Protein AF-A0A7S2UU38-F1 (afdb_monomer_lite)

Radius of gyration: 18.72 Å; chains: 1; bounding box: 47×21×53 Å

Structure (mmCIF, N/CA/C/O backbone):
data_AF-A0A7S2UU38-F1
#
_entry.id   AF-A0A7S2UU38-F1
#
loop_
_atom_site.group_PDB
_atom_site.id
_atom_site.type_symbol
_atom_site.label_atom_id
_atom_site.label_alt_id
_atom_site.label_comp_id
_atom_site.label_asym_id
_atom_site.label_entity_id
_atom_site.label_seq_id
_atom_site.pdbx_PDB_ins_code
_atom_site.Cartn_x
_atom_site.Cartn_y
_atom_site.Cartn_z
_atom_site.occupancy
_atom_site.B_iso_or_equiv
_atom_site.auth_seq_id
_atom_site.auth_comp_id
_atom_site.auth_asym_id
_atom_site.auth_atom_id
_atom_site.pdbx_PDB_model_num
ATOM 1 N N . THR A 1 1 ? -9.300 13.665 8.979 1.00 49.00 1 THR A N 1
ATOM 2 C CA . THR A 1 1 ? -8.225 14.454 8.340 1.00 49.00 1 THR A CA 1
ATOM 3 C C . THR A 1 1 ? -6.884 13.740 8.387 1.00 49.00 1 THR A C 1
ATOM 5 O O . THR A 1 1 ? -6.322 13.530 7.327 1.00 49.00 1 THR A O 1
ATOM 8 N N . THR A 1 2 ? -6.407 13.253 9.544 1.00 64.94 2 THR A N 1
ATOM 9 C CA . THR A 1 2 ? -5.163 12.448 9.633 1.00 64.94 2 THR A CA 1
ATOM 10 C C . THR A 1 2 ? -5.177 11.208 8.733 1.00 64.94 2 THR A C 1
ATOM 12 O O . THR A 1 2 ? -4.255 11.013 7.956 1.00 64.94 2 THR A O 1
ATOM 15 N N . PHE A 1 3 ? -6.264 10.428 8.760 1.00 65.69 3 PHE A N 1
ATOM 16 C CA . PHE A 1 3 ? -6.430 9.252 7.894 1.00 65.69 3 PHE A CA 1
ATOM 17 C C . PHE A 1 3 ? -6.389 9.583 6.399 1.00 65.69 3 PHE A C 1
ATOM 19 O O . PHE A 1 3 ? -5.769 8.863 5.629 1.00 65.69 3 PHE A O 1
ATOM 26 N N . THR A 1 4 ? -7.017 10.685 5.986 1.00 70.06 4 THR A N 1
ATOM 27 C CA . THR A 1 4 ? -7.026 11.123 4.583 1.00 70.06 4 THR A CA 1
ATOM 28 C C . THR A 1 4 ? -5.627 11.525 4.121 1.00 70.06 4 THR A C 1
ATOM 30 O O . THR A 1 4 ? -5.222 11.158 3.025 1.00 70.06 4 THR A O 1
ATOM 33 N N . ASN A 1 5 ? -4.865 12.211 4.977 1.00 71.88 5 ASN A N 1
ATOM 34 C CA . ASN A 1 5 ? -3.486 12.592 4.672 1.00 71.88 5 ASN A CA 1
ATOM 35 C C . ASN A 1 5 ? -2.570 11.366 4.588 1.00 71.88 5 ASN A C 1
ATOM 37 O O . ASN A 1 5 ? -1.746 11.273 3.687 1.00 71.88 5 ASN A O 1
ATOM 41 N N . MET A 1 6 ? -2.751 10.398 5.487 1.00 69.75 6 MET A N 1
ATOM 42 C CA . MET A 1 6 ? -1.999 9.145 5.460 1.00 69.75 6 MET A CA 1
ATOM 43 C C . MET A 1 6 ? -2.317 8.282 4.239 1.00 69.75 6 MET A C 1
ATOM 45 O O . MET A 1 6 ? -1.409 7.690 3.673 1.00 69.75 6 MET A O 1
ATOM 49 N N . ALA A 1 7 ? -3.581 8.220 3.813 1.00 71.44 7 ALA A N 1
ATOM 50 C CA . ALA A 1 7 ? -3.969 7.458 2.629 1.00 71.44 7 ALA A CA 1
ATOM 51 C C . ALA A 1 7 ? -3.270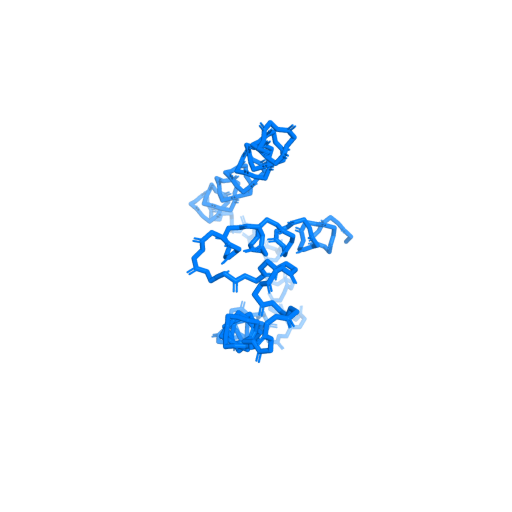 7.972 1.360 1.00 71.44 7 ALA A C 1
ATOM 53 O O . ALA A 1 7 ? -2.889 7.173 0.512 1.00 71.44 7 ALA A O 1
ATOM 54 N N . GLY A 1 8 ? -3.065 9.291 1.253 1.00 74.25 8 GLY A N 1
ATOM 55 C CA . GLY A 1 8 ? -2.299 9.887 0.158 1.00 74.25 8 GLY A CA 1
ATOM 56 C C . GLY A 1 8 ? -0.827 9.468 0.165 1.00 74.25 8 GLY A C 1
ATOM 57 O O . GLY A 1 8 ? -0.311 9.077 -0.875 1.00 74.25 8 GLY A O 1
ATOM 58 N N . VAL A 1 9 ? -0.180 9.492 1.335 1.00 75.50 9 VAL A N 1
ATOM 59 C CA . VAL A 1 9 ? 1.227 9.076 1.494 1.00 75.50 9 VAL A CA 1
ATOM 60 C C . VAL A 1 9 ? 1.401 7.590 1.180 1.00 75.50 9 VAL A C 1
ATOM 62 O O . VAL A 1 9 ? 2.209 7.237 0.336 1.00 75.50 9 VAL A O 1
ATOM 65 N N . VAL A 1 10 ? 0.560 6.728 1.756 1.00 74.62 10 VAL A N 1
ATOM 66 C CA . VAL A 1 10 ? 0.598 5.281 1.487 1.00 74.62 10 VAL A CA 1
ATOM 67 C C . VAL A 1 10 ? 0.320 4.978 0.013 1.00 74.62 10 VAL A C 1
ATOM 69 O O . VAL A 1 10 ? 0.906 4.059 -0.546 1.00 74.62 10 VAL A O 1
ATOM 72 N N . GLY A 1 11 ? -0.566 5.738 -0.636 1.00 76.00 11 GLY A N 1
ATOM 73 C CA . GLY A 1 11 ? -0.811 5.601 -2.072 1.00 76.00 11 GLY A CA 1
ATOM 74 C C . GLY A 1 11 ? 0.418 5.939 -2.919 1.00 76.00 11 GLY A C 1
ATOM 75 O O . GLY A 1 11 ? 0.656 5.271 -3.922 1.00 76.00 11 GLY A O 1
ATOM 76 N N . TYR A 1 12 ? 1.199 6.936 -2.498 1.00 76.75 12 TYR A N 1
ATOM 77 C CA . TYR A 1 12 ? 2.459 7.297 -3.142 1.00 76.75 12 TYR A CA 1
ATOM 78 C C . TYR A 1 12 ? 3.517 6.203 -2.951 1.00 76.75 12 TYR A C 1
ATOM 80 O O . TYR A 1 12 ? 4.055 5.724 -3.944 1.00 76.75 12 TYR A O 1
ATOM 88 N N . ASP A 1 13 ? 3.722 5.734 -1.716 1.00 76.88 13 ASP A N 1
ATOM 89 C CA . ASP A 1 13 ? 4.678 4.658 -1.410 1.00 76.88 13 ASP A CA 1
ATOM 90 C C . ASP A 1 13 ? 4.335 3.364 -2.159 1.00 76.88 13 ASP A C 1
ATOM 92 O O . ASP A 1 13 ? 5.180 2.728 -2.775 1.00 76.88 13 ASP A O 1
ATOM 96 N N . LEU A 1 14 ? 3.053 2.978 -2.189 1.00 76.50 14 LEU A N 1
ATOM 97 C CA . LEU A 1 14 ? 2.629 1.819 -2.976 1.00 76.50 14 LEU A CA 1
ATOM 98 C C . LEU A 1 14 ? 2.962 2.015 -4.461 1.00 76.50 14 LEU A C 1
ATOM 100 O O . LEU A 1 14 ? 3.438 1.081 -5.099 1.00 76.50 14 LEU A O 1
ATOM 104 N N . GLY A 1 15 ? 2.753 3.215 -5.008 1.00 76.12 15 GLY A N 1
ATOM 105 C CA . GLY A 1 15 ? 3.155 3.546 -6.376 1.00 76.12 15 GLY A CA 1
ATOM 106 C C . GLY A 1 15 ? 4.651 3.324 -6.622 1.00 76.12 15 GLY A C 1
ATOM 107 O O . GLY A 1 15 ? 5.007 2.660 -7.596 1.00 76.12 15 GLY A O 1
ATOM 108 N N . SER A 1 16 ? 5.502 3.806 -5.715 1.00 76.38 16 SER A N 1
ATOM 109 C CA . SER A 1 16 ? 6.961 3.644 -5.770 1.00 76.38 16 SER A CA 1
ATOM 110 C C . SER A 1 16 ? 7.403 2.185 -5.613 1.00 76.38 16 SER A C 1
ATOM 112 O O . SER A 1 16 ? 8.224 1.693 -6.386 1.00 76.38 16 SER A O 1
ATOM 114 N N . LEU A 1 17 ? 6.801 1.439 -4.686 1.00 76.81 17 LEU A N 1
ATOM 115 C CA . LEU A 1 17 ? 7.055 0.008 -4.512 1.00 76.81 17 LEU A CA 1
ATOM 116 C C . LEU A 1 17 ? 6.730 -0.782 -5.790 1.00 76.81 17 LEU A C 1
ATOM 118 O O . LEU A 1 17 ? 7.489 -1.659 -6.211 1.00 76.81 17 LEU A O 1
ATOM 122 N N . PHE A 1 18 ? 5.594 -0.474 -6.424 1.00 75.44 18 PHE A N 1
ATOM 123 C CA . PHE A 1 18 ? 5.155 -1.168 -7.634 1.00 75.44 18 PHE A CA 1
ATOM 124 C C . PHE A 1 18 ? 5.894 -0.726 -8.896 1.00 75.44 18 PHE A C 1
ATOM 126 O O . PHE A 1 18 ? 5.947 -1.518 -9.836 1.00 75.44 18 PHE A O 1
ATOM 133 N N . TYR A 1 19 ? 6.524 0.452 -8.908 1.00 74.19 19 TYR A N 1
ATOM 134 C CA . TYR A 1 19 ? 7.446 0.860 -9.973 1.00 74.19 19 TYR A CA 1
ATOM 135 C C . TYR A 1 19 ? 8.636 -0.106 -10.112 1.00 74.19 19 TYR A C 1
ATOM 137 O O . TYR A 1 19 ? 9.100 -0.369 -11.217 1.00 74.19 19 TYR A O 1
ATOM 145 N N . TYR A 1 20 ? 9.096 -0.710 -9.011 1.00 68.50 20 TYR A N 1
ATOM 146 C CA . TYR A 1 20 ? 10.171 -1.708 -9.065 1.00 68.50 20 TYR A CA 1
ATOM 147 C C . TYR A 1 20 ? 9.701 -3.078 -9.591 1.00 68.50 20 TYR A C 1
ATOM 149 O O . TYR A 1 20 ? 10.504 -3.895 -10.040 1.00 68.50 20 TYR A O 1
ATOM 157 N N . ILE A 1 21 ? 8.395 -3.354 -9.514 1.00 77.56 21 ILE A N 1
ATOM 158 C CA . ILE A 1 21 ? 7.788 -4.633 -9.915 1.00 77.56 21 ILE A CA 1
ATOM 159 C C . ILE A 1 21 ? 7.308 -4.581 -11.371 1.00 77.56 21 ILE A C 1
ATOM 161 O O . ILE A 1 21 ? 7.452 -5.559 -12.108 1.00 77.56 21 ILE A O 1
ATOM 165 N N . TRP A 1 22 ? 6.741 -3.450 -11.788 1.00 79.44 22 TRP A N 1
ATOM 166 C CA . TRP A 1 22 ? 6.304 -3.188 -13.152 1.00 79.44 22 TRP A CA 1
ATOM 167 C C . TRP A 1 22 ? 7.072 -2.001 -13.708 1.00 79.44 22 TRP A C 1
ATOM 169 O O . TRP A 1 22 ? 6.968 -0.903 -13.179 1.00 79.44 22 TRP A O 1
ATOM 179 N N . ASP A 1 23 ? 7.792 -2.212 -14.808 1.00 77.19 23 ASP A N 1
ATOM 180 C CA . ASP A 1 23 ? 8.495 -1.134 -15.493 1.00 77.19 23 ASP A CA 1
ATOM 181 C C . ASP A 1 23 ? 7.484 -0.147 -16.096 1.00 77.19 23 ASP A C 1
ATOM 183 O O . ASP A 1 23 ? 6.737 -0.462 -17.026 1.00 77.19 23 ASP A O 1
ATOM 187 N N . VAL A 1 24 ? 7.436 1.043 -15.502 1.00 80.62 24 VAL A N 1
ATOM 188 C CA . VAL A 1 24 ? 6.610 2.176 -15.941 1.00 80.62 24 VAL A CA 1
ATOM 189 C C . VAL A 1 24 ? 7.484 3.368 -16.332 1.00 80.62 24 VAL A C 1
ATOM 191 O O . VAL A 1 24 ? 7.030 4.513 -16.316 1.00 80.62 24 VAL A O 1
ATOM 194 N N . SER A 1 25 ? 8.754 3.114 -16.657 1.00 79.81 25 SER A N 1
ATOM 195 C CA . SER A 1 25 ? 9.706 4.159 -17.013 1.00 79.81 25 SER A CA 1
ATOM 196 C C . SER A 1 25 ? 9.273 4.932 -18.264 1.00 79.81 25 SER A C 1
ATOM 198 O O . SER A 1 25 ? 8.592 4.424 -19.161 1.00 79.81 25 SER A O 1
ATOM 200 N N . ASN A 1 26 ? 9.706 6.192 -18.350 1.00 80.06 26 ASN A N 1
ATOM 201 C CA . ASN A 1 26 ? 9.419 7.043 -19.507 1.00 80.06 26 ASN A CA 1
ATOM 202 C C . ASN A 1 26 ? 9.979 6.462 -20.816 1.00 80.06 26 ASN A C 1
ATOM 204 O O . ASN A 1 26 ? 9.418 6.720 -21.881 1.00 80.06 26 ASN A O 1
ATOM 208 N N . GLU A 1 27 ? 11.057 5.676 -20.748 1.00 81.25 27 GLU A N 1
ATOM 209 C CA . GLU A 1 27 ? 11.649 4.988 -21.900 1.00 81.25 27 GLU A CA 1
ATOM 210 C C . GLU A 1 27 ? 10.712 3.894 -22.427 1.00 81.25 27 GLU A C 1
ATOM 212 O O . GLU A 1 27 ? 10.386 3.887 -23.615 1.00 81.25 27 GLU A O 1
ATOM 217 N N . THR A 1 28 ? 10.193 3.048 -21.535 1.00 81.12 28 THR A N 1
ATOM 218 C CA . THR A 1 28 ? 9.243 1.967 -21.848 1.00 81.12 28 THR A CA 1
ATOM 219 C C . THR A 1 28 ? 7.911 2.510 -22.370 1.00 81.12 28 THR A C 1
ATOM 221 O O . THR A 1 28 ? 7.388 2.034 -23.382 1.00 81.12 28 THR A O 1
ATOM 224 N N . LEU A 1 29 ? 7.418 3.602 -21.779 1.00 83.94 29 LEU A N 1
ATOM 225 C CA . LEU A 1 29 ? 6.223 4.298 -22.264 1.00 83.94 29 LEU A CA 1
ATOM 226 C C . LEU A 1 29 ? 6.432 4.948 -23.637 1.00 83.94 29 LEU A C 1
ATOM 228 O O . LEU A 1 29 ? 5.547 4.891 -24.491 1.00 83.94 29 LEU A O 1
ATOM 232 N N . SER A 1 30 ? 7.607 5.536 -23.877 1.00 84.12 30 SER A N 1
ATOM 233 C CA . SER A 1 30 ? 7.953 6.124 -25.179 1.00 84.12 30 SER A CA 1
ATOM 234 C C . SER A 1 30 ? 8.163 5.058 -26.257 1.00 84.12 30 SER A C 1
ATOM 236 O O . SER A 1 30 ? 7.914 5.319 -27.434 1.00 84.12 30 SER A O 1
ATOM 238 N N . ALA A 1 31 ? 8.565 3.845 -25.864 1.00 87.62 31 ALA A N 1
ATOM 239 C CA . ALA A 1 31 ? 8.626 2.673 -26.733 1.00 87.62 31 ALA A CA 1
ATOM 240 C C . ALA A 1 31 ? 7.236 2.083 -27.060 1.00 87.62 31 ALA A C 1
ATOM 242 O O . ALA A 1 31 ? 7.134 1.185 -27.896 1.00 87.62 31 ALA A O 1
ATOM 243 N N . GLY A 1 32 ? 6.163 2.606 -26.450 1.00 84.44 32 GLY A N 1
ATOM 244 C CA . GLY A 1 32 ? 4.783 2.180 -26.682 1.00 84.44 32 GLY A CA 1
ATOM 245 C C . GLY A 1 32 ? 4.362 0.943 -25.887 1.00 84.44 32 GLY A C 1
ATOM 246 O O . GLY A 1 32 ? 3.296 0.387 -26.164 1.00 84.44 32 GLY A O 1
ATOM 247 N N . ASP A 1 33 ? 5.165 0.507 -24.913 1.00 84.56 33 ASP A N 1
ATOM 248 C CA . ASP A 1 33 ? 4.782 -0.566 -24.003 1.00 84.56 33 ASP A CA 1
ATOM 249 C C . ASP A 1 33 ? 4.054 0.012 -22.783 1.00 84.56 33 ASP A C 1
ATOM 251 O O . ASP A 1 33 ? 4.633 0.607 -21.877 1.00 84.56 33 ASP A O 1
ATOM 255 N N . PHE A 1 34 ? 2.735 -0.166 -22.777 1.00 86.31 34 PHE A N 1
ATOM 256 C CA . PHE A 1 34 ? 1.848 0.286 -21.706 1.00 86.31 34 PHE A CA 1
ATOM 257 C C . PHE A 1 34 ? 1.452 -0.846 -20.746 1.00 86.31 34 PHE A C 1
ATOM 259 O O . PHE A 1 34 ? 0.607 -0.645 -19.870 1.00 86.31 34 PHE A O 1
ATOM 266 N N . SER A 1 35 ? 2.033 -2.042 -20.897 1.00 84.44 35 SER A N 1
ATOM 267 C CA . SER A 1 35 ? 1.657 -3.234 -20.130 1.00 84.44 35 SER A CA 1
ATOM 268 C C . SER A 1 35 ? 1.878 -3.043 -18.625 1.00 84.44 35 SER A C 1
ATOM 270 O O . SER A 1 35 ? 0.980 -3.319 -17.825 1.00 84.44 35 SER A O 1
ATOM 272 N N . GLY A 1 36 ? 3.029 -2.483 -18.228 1.00 81.94 36 GLY A N 1
ATOM 273 C CA . GLY A 1 36 ? 3.348 -2.193 -16.825 1.00 81.94 36 GLY A CA 1
ATOM 274 C C . GLY A 1 36 ? 2.359 -1.221 -16.178 1.00 81.94 36 GLY A C 1
ATOM 275 O O . GLY A 1 36 ? 1.817 -1.496 -15.107 1.00 81.94 36 GLY A O 1
ATOM 276 N N . MET A 1 37 ? 2.032 -0.132 -16.880 1.00 84.06 37 MET A N 1
ATOM 277 C CA . MET A 1 37 ? 1.072 0.872 -16.409 1.00 84.06 37 MET A CA 1
ATOM 278 C C . MET A 1 37 ? -0.330 0.284 -16.221 1.00 84.06 37 MET A C 1
ATOM 280 O O . MET A 1 37 ? -1.004 0.580 -15.231 1.00 84.06 37 MET A O 1
ATOM 284 N N . LEU A 1 38 ? -0.778 -0.562 -17.155 1.00 85.12 38 LEU A N 1
ATOM 285 C CA . LEU A 1 38 ? -2.092 -1.199 -17.081 1.00 85.12 38 LEU A CA 1
ATOM 286 C C . LEU A 1 38 ? -2.169 -2.195 -15.924 1.00 85.12 38 LEU A C 1
ATOM 288 O O . LEU A 1 38 ? -3.143 -2.167 -15.171 1.00 85.12 38 LEU A O 1
ATOM 292 N N . ASN A 1 39 ? -1.139 -3.021 -15.734 1.00 85.31 39 ASN A N 1
ATOM 293 C CA . ASN A 1 39 ? -1.086 -3.971 -14.623 1.00 85.31 39 ASN A CA 1
ATOM 294 C C . ASN A 1 39 ? -1.132 -3.253 -13.269 1.00 85.31 39 ASN A C 1
ATOM 296 O O . ASN A 1 39 ? -1.931 -3.621 -12.406 1.00 85.31 39 ASN A O 1
ATOM 300 N N . LEU A 1 40 ? -0.351 -2.179 -13.120 1.00 84.75 40 LEU A N 1
ATOM 301 C CA . LEU A 1 40 ? -0.324 -1.359 -11.911 1.00 84.75 40 LEU A CA 1
ATOM 302 C C . LEU A 1 40 ? -1.682 -0.681 -11.659 1.00 84.75 40 LEU A C 1
ATOM 304 O O . LEU A 1 40 ? -2.213 -0.729 -10.548 1.00 84.75 40 LEU A O 1
ATOM 308 N N . THR A 1 41 ? -2.299 -0.125 -12.704 1.00 84.69 41 THR A N 1
ATOM 309 C CA . THR A 1 41 ? -3.620 0.521 -12.619 1.00 84.69 41 THR A CA 1
ATOM 310 C C . THR A 1 41 ? -4.714 -0.462 -12.203 1.00 84.69 41 THR A C 1
ATOM 312 O O . THR A 1 41 ? -5.523 -0.160 -11.318 1.00 84.69 41 THR A 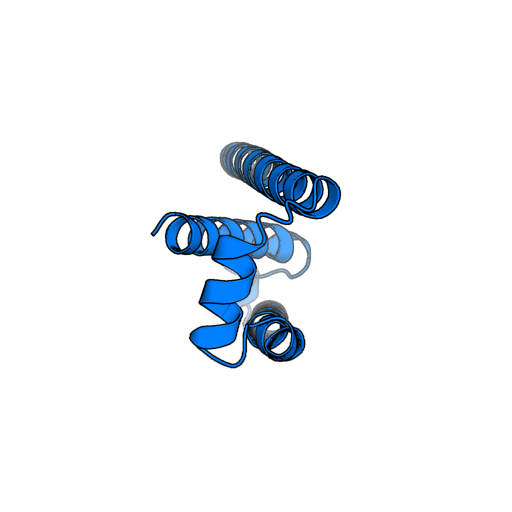O 1
ATOM 315 N N . VAL A 1 42 ? -4.745 -1.652 -12.810 1.00 86.00 42 VAL A N 1
ATOM 316 C CA . VAL A 1 42 ? -5.712 -2.707 -12.471 1.00 86.00 42 VAL A CA 1
ATOM 317 C C . VAL A 1 42 ? -5.504 -3.170 -11.033 1.00 86.00 42 VAL A C 1
ATOM 319 O O . VAL A 1 42 ? -6.468 -3.277 -10.276 1.00 86.00 42 VAL A O 1
ATOM 322 N N . PHE A 1 43 ? -4.254 -3.386 -10.629 1.00 85.31 43 PHE A N 1
ATOM 323 C CA . PHE A 1 43 ? -3.925 -3.836 -9.284 1.00 85.31 43 PHE A CA 1
ATOM 324 C C . PHE A 1 43 ? -4.364 -2.832 -8.207 1.00 85.31 43 PHE A C 1
ATOM 326 O O . PHE A 1 43 ? -5.074 -3.203 -7.268 1.00 85.31 43 PHE A O 1
ATOM 333 N N . ILE A 1 44 ? -4.035 -1.546 -8.371 1.00 82.56 44 ILE A N 1
ATOM 334 C CA . ILE A 1 44 ? -4.456 -0.495 -7.433 1.00 82.56 44 ILE A CA 1
ATOM 335 C C . ILE A 1 44 ? -5.984 -0.367 -7.405 1.00 82.56 44 ILE A C 1
ATOM 337 O O . ILE A 1 44 ? -6.568 -0.223 -6.329 1.00 82.56 44 ILE A O 1
ATOM 341 N N . SER A 1 45 ? -6.651 -0.478 -8.556 1.00 83.81 45 SER A N 1
ATOM 342 C CA . SER A 1 45 ? -8.118 -0.434 -8.626 1.00 83.81 45 SER A CA 1
ATOM 343 C C . SER A 1 45 ? -8.764 -1.572 -7.831 1.00 83.81 45 SER A C 1
ATOM 345 O O . SER A 1 45 ? -9.762 -1.360 -7.146 1.00 83.81 45 SER A O 1
ATOM 347 N N . LEU A 1 46 ? -8.175 -2.771 -7.856 1.00 84.06 46 LEU A N 1
ATOM 348 C CA . LEU A 1 46 ? -8.638 -3.900 -7.044 1.00 84.06 46 LEU A CA 1
ATOM 349 C C . LEU A 1 46 ? -8.392 -3.674 -5.547 1.00 84.06 46 LEU A C 1
ATOM 351 O O . LEU A 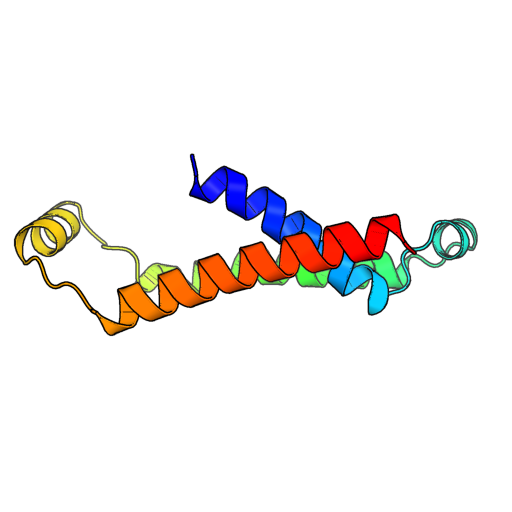1 46 ? -9.263 -3.986 -4.733 1.00 84.06 46 LEU A O 1
ATOM 355 N N . ILE A 1 47 ? -7.258 -3.077 -5.168 1.00 82.88 47 ILE A N 1
ATOM 356 C CA . ILE A 1 47 ? -6.991 -2.707 -3.769 1.00 82.88 47 ILE A CA 1
ATOM 357 C C . ILE A 1 47 ? -8.003 -1.676 -3.270 1.00 82.88 47 ILE A C 1
ATOM 359 O O . ILE A 1 47 ? -8.481 -1.802 -2.143 1.00 82.88 47 ILE A O 1
ATOM 363 N N . GLN A 1 48 ? -8.384 -0.693 -4.088 1.00 78.81 48 GLN A N 1
ATOM 364 C CA . GLN A 1 48 ? -9.386 0.309 -3.704 1.00 78.81 48 GLN A CA 1
ATOM 365 C C . GLN A 1 48 ? -10.763 -0.302 -3.406 1.00 78.81 48 GLN A C 1
ATOM 367 O O . GLN A 1 48 ? -11.536 0.288 -2.654 1.00 78.81 48 GLN A O 1
ATOM 372 N N . LEU A 1 49 ? -11.062 -1.491 -3.939 1.00 80.06 49 LEU A N 1
ATOM 373 C CA . LEU A 1 49 ? -12.284 -2.239 -3.630 1.00 80.06 49 LEU A CA 1
ATOM 374 C C . LEU A 1 49 ? -12.162 -3.082 -2.352 1.00 80.06 49 LEU A C 1
ATOM 376 O O . LEU A 1 49 ? -13.184 -3.470 -1.787 1.00 80.06 49 LEU A O 1
ATOM 380 N N . SER A 1 50 ? -10.950 -3.337 -1.847 1.00 80.56 50 SER A N 1
ATOM 381 C CA . SER A 1 50 ? -10.736 -4.126 -0.623 1.00 80.56 50 SER A CA 1
ATOM 382 C C . SER A 1 50 ? -11.479 -3.609 0.623 1.00 80.56 50 SER A C 1
ATOM 384 O O . SER A 1 50 ? -11.972 -4.449 1.381 1.00 80.56 50 SER A O 1
ATOM 386 N N . PRO A 1 51 ? -11.693 -2.291 0.840 1.00 75.44 51 PRO A N 1
ATOM 387 C CA . PRO A 1 51 ? -12.485 -1.811 1.970 1.00 75.44 51 PRO A CA 1
ATOM 388 C C . PRO A 1 51 ? -13.952 -2.255 1.906 1.00 75.44 51 PRO A C 1
ATOM 390 O O . PRO A 1 51 ? -14.591 -2.375 2.950 1.00 75.44 51 PRO A O 1
ATOM 393 N N . LEU A 1 52 ? -14.491 -2.554 0.715 1.00 79.31 52 LEU A N 1
ATOM 394 C CA . LEU A 1 52 ? -15.859 -3.065 0.569 1.00 79.31 52 LEU A CA 1
ATOM 395 C C . LEU A 1 52 ? -16.023 -4.442 1.230 1.00 79.31 52 LEU A C 1
ATOM 397 O O . LEU A 1 52 ? -17.078 -4.734 1.790 1.00 79.31 52 LEU A O 1
ATOM 401 N N . LEU A 1 53 ? -14.969 -5.265 1.242 1.00 77.50 53 LEU A N 1
ATOM 402 C CA . LEU A 1 53 ? -14.968 -6.556 1.944 1.00 77.50 53 LEU A CA 1
ATOM 403 C C . LEU A 1 53 ? -15.040 -6.385 3.470 1.00 77.50 53 LEU A C 1
ATOM 405 O O . LEU A 1 53 ? -15.482 -7.288 4.177 1.00 77.50 53 LEU A O 1
ATOM 409 N N . LEU A 1 54 ? -14.649 -5.214 3.977 1.00 75.62 54 LEU A N 1
ATOM 410 C CA . LEU A 1 54 ? -14.629 -4.874 5.399 1.00 75.62 54 LEU A CA 1
ATOM 411 C C . LEU A 1 54 ? -15.876 -4.099 5.850 1.00 75.62 54 LEU A C 1
ATOM 413 O O . LEU A 1 54 ? -15.958 -3.718 7.016 1.00 75.62 54 LEU A O 1
ATOM 417 N N . ILE A 1 55 ? -16.878 -3.903 4.982 1.00 73.62 55 ILE A N 1
ATOM 418 C CA . ILE A 1 55 ? -18.130 -3.207 5.338 1.00 73.62 55 ILE A CA 1
ATOM 419 C C . ILE A 1 55 ? -18.821 -3.859 6.541 1.00 73.62 55 ILE A C 1
ATOM 421 O O . ILE A 1 55 ? -19.422 -3.161 7.353 1.00 73.62 55 ILE A O 1
ATOM 425 N N . TRP A 1 56 ? -18.713 -5.181 6.701 1.00 70.31 56 TRP A N 1
ATOM 426 C CA . TRP A 1 56 ? -19.312 -5.890 7.837 1.00 70.31 56 TRP A CA 1
ATOM 427 C C . TRP A 1 56 ? -18.717 -5.486 9.199 1.00 70.31 56 TRP A C 1
ATOM 429 O O . TRP A 1 56 ? -19.359 -5.692 10.225 1.00 70.31 56 TRP A O 1
ATOM 439 N N . LEU A 1 57 ? -17.521 -4.888 9.212 1.00 70.62 57 LEU A N 1
ATOM 440 C CA . LEU A 1 57 ? -16.865 -4.386 10.419 1.00 70.62 57 LEU A CA 1
ATOM 441 C C . LEU A 1 57 ? -17.369 -2.990 10.831 1.00 70.62 57 LEU A C 1
ATOM 443 O O . LEU A 1 57 ? -17.109 -2.554 11.952 1.00 70.62 57 LEU A O 1
ATOM 447 N N . LEU A 1 58 ? -18.076 -2.274 9.947 1.00 67.38 58 LEU A N 1
ATOM 448 C CA . LEU A 1 58 ? -18.654 -0.977 10.291 1.00 67.38 58 LEU A CA 1
ATOM 449 C C . LEU A 1 58 ? -19.909 -1.165 11.168 1.00 67.38 58 LEU A C 1
ATOM 451 O O . LEU A 1 58 ? -20.754 -2.005 10.844 1.00 67.38 58 LEU A O 1
ATOM 455 N N . PRO A 1 59 ? -20.081 -0.365 12.239 1.00 65.81 59 PRO A N 1
ATOM 456 C CA . PRO A 1 59 ? -21.295 -0.397 13.049 1.00 65.81 59 PRO A CA 1
ATOM 457 C C . PRO A 1 59 ? -22.501 -0.036 12.180 1.00 65.81 59 PRO A C 1
ATOM 459 O O . PRO A 1 59 ? -22.492 0.981 11.479 1.00 65.81 59 PRO A O 1
ATOM 462 N N . LYS A 1 60 ? -23.538 -0.875 12.224 1.00 70.19 60 LYS A N 1
ATOM 463 C CA . LYS A 1 60 ? -24.702 -0.769 11.330 1.00 70.19 60 LYS A CA 1
ATOM 464 C C . LYS A 1 60 ? -25.628 0.378 11.723 1.00 70.19 60 LYS A C 1
ATOM 466 O O . LYS A 1 60 ? -26.327 0.915 10.871 1.00 70.19 60 LYS A O 1
ATOM 471 N N . ASP A 1 61 ? -25.587 0.778 12.996 1.00 74.00 61 ASP A N 1
ATOM 472 C CA . ASP A 1 61 ? -26.477 1.783 13.569 1.00 74.00 61 ASP A CA 1
ATOM 473 C C . ASP A 1 61 ? -25.774 2.741 14.539 1.00 74.00 61 ASP A C 1
ATOM 475 O O . ASP A 1 61 ? -24.853 2.380 15.278 1.00 74.00 61 ASP A O 1
ATOM 479 N N . GLN A 1 62 ? -26.295 3.971 14.643 1.00 68.31 62 GLN A N 1
ATOM 480 C CA . GLN A 1 62 ? -25.814 4.956 15.625 1.00 68.31 62 GLN A CA 1
ATOM 481 C C . GLN A 1 62 ? -25.966 4.483 17.081 1.00 68.31 62 GLN A C 1
ATOM 483 O O . GLN A 1 62 ? -25.215 4.912 17.960 1.00 68.31 62 GLN A O 1
ATOM 488 N N . ALA A 1 63 ? -26.926 3.596 17.352 1.00 67.69 63 ALA A N 1
ATOM 489 C CA . ALA A 1 63 ? -27.104 2.982 18.666 1.00 67.69 63 ALA A CA 1
ATOM 490 C C . ALA A 1 63 ? -25.970 1.996 19.004 1.00 67.69 63 ALA A C 1
ATOM 492 O O . ALA A 1 63 ? -25.543 1.923 20.158 1.00 67.69 63 ALA A O 1
ATOM 493 N N . GLU A 1 64 ? -25.454 1.282 18.002 1.00 67.12 64 GLU A N 1
ATOM 494 C CA . GLU A 1 64 ? -24.333 0.347 18.123 1.00 67.12 64 GLU A CA 1
ATOM 495 C C . GLU A 1 64 ? -23.009 1.103 18.286 1.00 67.12 64 GLU A C 1
ATOM 497 O O . GLU A 1 64 ? -22.238 0.809 19.199 1.00 67.12 64 GLU A O 1
ATOM 502 N N . ALA A 1 65 ? -22.823 2.186 17.522 1.00 63.56 65 ALA A N 1
ATOM 503 C CA . ALA A 1 65 ? -21.693 3.099 17.691 1.00 63.56 65 ALA A CA 1
ATOM 504 C C . ALA A 1 65 ? -21.643 3.702 19.110 1.00 63.56 65 ALA A C 1
ATOM 506 O O . ALA A 1 65 ? -20.587 3.731 19.740 1.00 63.56 65 ALA A O 1
ATOM 507 N N . ARG A 1 66 ? -22.793 4.119 19.664 1.00 67.06 66 ARG A N 1
ATOM 508 C CA . ARG A 1 66 ? -22.884 4.618 21.051 1.00 67.06 66 ARG A CA 1
ATOM 509 C C . ARG A 1 66 ? -22.675 3.522 22.098 1.00 67.06 66 ARG A C 1
ATOM 511 O O . ARG A 1 66 ? -22.170 3.827 23.177 1.00 67.06 66 ARG A O 1
ATOM 518 N N . LYS A 1 67 ? -23.052 2.270 21.810 1.00 67.62 67 LYS A N 1
ATOM 519 C CA . LYS A 1 67 ? -22.766 1.118 22.680 1.00 67.62 67 LYS A CA 1
ATOM 520 C C . LYS A 1 67 ? -21.274 0.798 22.713 1.00 67.62 67 LYS A C 1
ATOM 522 O O . LYS A 1 67 ? -20.757 0.675 23.813 1.00 67.62 67 LYS A O 1
ATOM 527 N N . MET A 1 68 ? -20.585 0.771 21.569 1.00 64.69 68 MET A N 1
ATOM 528 C CA . MET A 1 68 ? -19.118 0.633 21.514 1.00 64.69 68 MET A CA 1
ATOM 529 C C . MET A 1 68 ? -18.403 1.776 22.246 1.00 64.69 68 MET A C 1
ATOM 531 O O . MET A 1 68 ? -17.440 1.547 22.970 1.00 64.69 68 MET A O 1
ATOM 535 N N . GLN A 1 69 ? -18.897 3.012 22.114 1.00 66.69 69 GLN A N 1
ATOM 536 C CA . GLN A 1 69 ? -18.322 4.161 22.823 1.00 66.69 69 GLN A CA 1
ATOM 537 C C . GLN A 1 69 ? -18.512 4.077 24.347 1.00 66.69 69 GLN A C 1
ATOM 539 O O . GLN A 1 69 ? -17.667 4.556 25.098 1.00 66.69 69 GLN A O 1
ATOM 544 N N . LYS A 1 70 ? -19.625 3.486 24.806 1.00 65.81 70 LYS A N 1
ATOM 545 C CA . LYS A 1 70 ? -19.947 3.317 26.231 1.00 65.81 70 LYS A CA 1
ATOM 546 C C . LYS A 1 70 ? -19.361 2.053 26.854 1.00 65.81 70 LYS A C 1
ATOM 548 O O . LYS A 1 70 ? -19.111 2.071 28.054 1.00 65.81 70 LYS A O 1
ATOM 553 N N . SER A 1 71 ? -19.187 0.971 26.090 1.00 63.38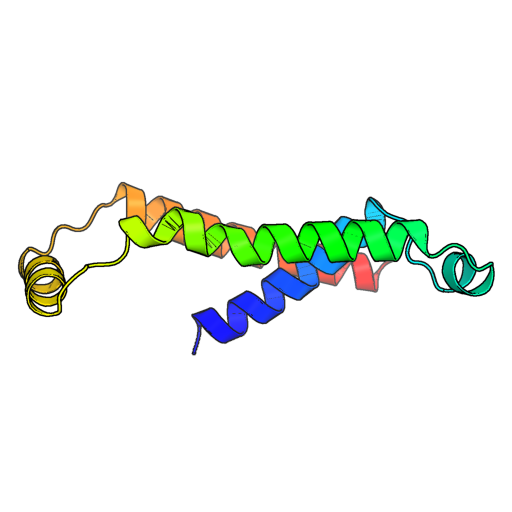 71 SER A N 1
ATOM 554 C CA . SER A 1 71 ? -18.645 -0.288 26.613 1.00 63.38 71 SER A CA 1
ATOM 555 C C . SER A 1 71 ? -17.163 -0.169 26.950 1.00 63.38 71 SER A C 1
ATOM 557 O O . SER A 1 71 ? -16.683 -0.924 27.786 1.00 63.38 71 SER A O 1
ATOM 559 N N . GLY A 1 72 ? -16.451 0.802 26.361 1.00 56.97 72 GLY A N 1
ATOM 560 C CA . GLY A 1 72 ? -15.050 1.064 26.687 1.00 56.97 72 GLY A CA 1
ATOM 561 C C . GLY A 1 72 ? -14.151 -0.153 26.461 1.00 56.97 72 GLY A C 1
ATOM 562 O O . GLY A 1 72 ? -13.071 -0.220 27.042 1.00 56.97 72 GLY A O 1
ATOM 563 N N . GLU A 1 73 ? -14.595 -1.120 25.650 1.00 60.56 73 GLU A N 1
ATOM 564 C CA . GLU A 1 73 ? -13.835 -2.322 25.331 1.00 60.56 73 GLU A CA 1
ATOM 565 C C . GLU A 1 73 ? -12.660 -1.930 24.438 1.00 60.56 73 GLU A C 1
ATOM 567 O O . GLU A 1 73 ? -12.744 -1.876 23.210 1.00 60.56 73 GLU A O 1
ATOM 572 N N . SER A 1 74 ? -11.543 -1.600 25.079 1.00 58.22 74 SER A N 1
ATOM 573 C CA . SER A 1 74 ? -10.276 -1.404 24.404 1.00 58.22 74 SER A CA 1
ATOM 574 C C . SER A 1 74 ? -9.677 -2.776 24.103 1.00 58.22 74 SER A C 1
ATOM 576 O O . SER A 1 74 ? -9.157 -3.480 24.967 1.00 58.22 74 SER A O 1
ATOM 578 N N . SER A 1 75 ? -9.742 -3.183 22.836 1.00 66.19 75 SER A N 1
ATOM 579 C CA . SER A 1 75 ? -8.935 -4.308 22.373 1.00 66.19 75 SER A CA 1
ATOM 580 C C . SER A 1 75 ? -7.480 -3.853 22.322 1.00 66.19 75 SER A C 1
ATOM 582 O O . SER A 1 75 ? -7.059 -3.202 21.365 1.00 66.19 75 SER A O 1
ATOM 584 N N . PHE A 1 76 ? -6.710 -4.167 23.368 1.00 72.50 76 PHE A N 1
ATOM 585 C CA . PHE A 1 76 ? -5.276 -3.866 23.436 1.00 72.50 76 PHE A CA 1
ATOM 586 C C . PHE A 1 76 ? -4.534 -4.406 22.206 1.00 72.50 76 PHE A C 1
ATOM 588 O O . PHE A 1 76 ? -3.687 -3.723 21.639 1.00 72.50 76 PHE A O 1
ATOM 595 N N . LEU A 1 77 ? -4.920 -5.598 21.739 1.00 76.69 77 LEU A N 1
ATOM 596 C CA . LEU A 1 77 ? -4.352 -6.217 20.546 1.00 76.69 77 LEU A CA 1
ATOM 597 C C . LEU A 1 77 ? -4.707 -5.443 19.268 1.00 76.69 77 LEU A C 1
ATOM 599 O O . LEU A 1 77 ? -3.833 -5.218 18.437 1.00 76.69 77 LEU A O 1
ATOM 603 N N . GLY A 1 78 ? -5.960 -4.997 19.126 1.00 75.06 78 GLY A N 1
ATOM 604 C CA . GLY A 1 78 ? -6.386 -4.179 17.986 1.00 75.06 78 GLY A CA 1
ATOM 605 C C . GLY A 1 78 ? -5.686 -2.820 17.957 1.00 75.06 78 GLY A C 1
ATOM 606 O O . GLY A 1 78 ? -5.206 -2.395 16.910 1.00 75.06 78 GLY A O 1
ATOM 607 N N . GLY A 1 79 ? -5.555 -2.178 19.122 1.00 76.12 79 GLY A N 1
ATOM 608 C CA . GLY A 1 79 ? -4.813 -0.927 19.274 1.00 76.12 79 GLY A CA 1
ATOM 609 C C . GLY A 1 79 ? -3.325 -1.080 18.960 1.00 76.12 79 GLY A C 1
ATOM 610 O O . GLY A 1 79 ? -2.778 -0.263 18.224 1.00 76.12 79 GLY A O 1
ATOM 611 N N . PHE A 1 80 ? -2.680 -2.141 19.456 1.00 82.25 80 PHE A N 1
ATOM 612 C CA . PHE A 1 80 ? -1.270 -2.426 19.180 1.00 82.25 80 PHE A CA 1
ATOM 613 C C . PHE A 1 80 ? -1.022 -2.747 17.704 1.00 82.25 80 PHE A C 1
ATOM 615 O O . PHE A 1 80 ? -0.130 -2.156 17.108 1.00 82.25 80 PHE A O 1
ATOM 622 N N . MET A 1 81 ? -1.826 -3.626 17.096 1.00 81.25 81 MET A N 1
ATOM 623 C CA . MET A 1 81 ? -1.725 -3.947 15.666 1.00 81.25 81 MET A CA 1
ATOM 624 C C . MET A 1 81 ? -1.897 -2.700 14.804 1.00 81.25 81 MET A C 1
ATOM 626 O O . MET A 1 81 ? -1.127 -2.478 13.874 1.00 81.25 81 MET A O 1
ATOM 630 N N . PHE A 1 82 ? -2.871 -1.855 15.143 1.00 77.00 82 PHE A N 1
ATOM 631 C CA . PHE A 1 82 ? -3.088 -0.594 14.450 1.00 77.00 82 PHE A CA 1
ATOM 632 C C . PHE A 1 82 ? -1.878 0.343 14.565 1.00 77.00 82 PHE A C 1
ATOM 634 O O . PHE A 1 82 ? -1.382 0.831 13.552 1.00 77.00 82 PHE A O 1
ATOM 641 N N . LEU A 1 83 ? -1.374 0.562 15.783 1.00 81.12 83 LEU A N 1
ATOM 642 C CA . LEU A 1 83 ? -0.190 1.390 16.032 1.00 81.12 83 LEU A CA 1
ATOM 643 C C . LEU A 1 83 ? 1.052 0.847 15.326 1.00 81.12 83 LEU A C 1
ATOM 645 O O . LEU A 1 83 ? 1.803 1.619 14.739 1.00 81.12 83 LEU A O 1
ATOM 649 N N . PHE A 1 84 ? 1.252 -0.469 15.357 1.00 85.19 84 PHE A N 1
ATOM 650 C CA . PHE A 1 84 ? 2.371 -1.127 14.701 1.00 85.19 84 PHE A CA 1
ATOM 651 C C . PHE A 1 84 ? 2.320 -0.925 13.188 1.00 85.19 84 PHE A C 1
ATOM 653 O O . PHE A 1 84 ? 3.304 -0.472 12.615 1.00 85.19 84 PHE A O 1
ATOM 660 N N . VAL A 1 85 ? 1.173 -1.191 12.554 1.00 81.38 85 VAL A N 1
ATOM 661 C CA . VAL A 1 85 ? 0.995 -0.982 11.109 1.00 81.38 85 VAL A CA 1
ATOM 662 C C . VAL A 1 85 ? 1.216 0.483 10.745 1.00 81.38 85 VAL A C 1
ATOM 664 O O . VAL A 1 85 ? 1.914 0.763 9.779 1.00 81.38 85 VAL A O 1
ATOM 667 N N . LEU A 1 86 ? 0.686 1.413 11.542 1.00 77.94 86 LEU A N 1
ATOM 668 C CA . LEU A 1 86 ? 0.813 2.849 11.302 1.00 77.94 86 LEU A CA 1
ATOM 669 C C . LEU A 1 86 ? 2.266 3.339 11.400 1.00 77.94 86 LEU A C 1
ATOM 671 O O . LEU A 1 86 ? 2.728 4.102 10.553 1.00 77.94 86 LEU A O 1
ATOM 675 N N . VAL A 1 87 ? 3.002 2.903 12.423 1.00 82.75 87 VAL A N 1
ATOM 676 C CA . VAL A 1 87 ? 4.417 3.264 12.585 1.00 82.75 87 VAL A CA 1
ATOM 677 C C . VAL A 1 87 ? 5.269 2.581 11.519 1.00 82.75 87 VAL A C 1
ATOM 679 O O . VAL A 1 87 ? 6.119 3.234 10.921 1.00 82.75 87 VAL A O 1
ATOM 682 N N . ALA A 1 88 ? 5.021 1.301 11.233 1.00 82.69 88 ALA A N 1
ATOM 683 C CA . ALA A 1 88 ? 5.726 0.567 10.189 1.00 82.69 88 ALA A CA 1
ATOM 684 C C . ALA A 1 88 ? 5.513 1.201 8.807 1.00 82.69 88 ALA A C 1
ATOM 686 O O . ALA A 1 88 ? 6.487 1.382 8.084 1.00 82.69 88 ALA A O 1
ATOM 687 N N . SER A 1 89 ? 4.284 1.609 8.466 1.00 74.38 89 SER A N 1
ATOM 688 C CA . SER A 1 89 ? 4.004 2.284 7.193 1.00 74.38 89 SER A CA 1
ATOM 689 C C . SER A 1 89 ? 4.719 3.629 7.091 1.00 74.38 89 SER A C 1
ATOM 691 O O . SER A 1 89 ? 5.279 3.943 6.051 1.00 74.38 89 SER A O 1
ATOM 693 N N . LEU A 1 90 ? 4.759 4.407 8.179 1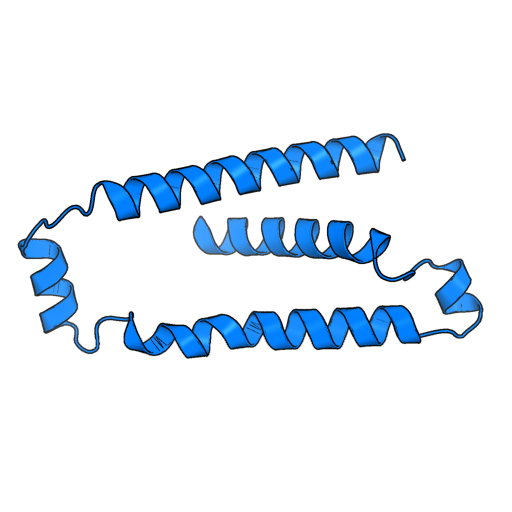.00 78.75 90 LEU A N 1
ATOM 694 C CA . LEU A 1 90 ? 5.483 5.682 8.190 1.00 78.75 90 LEU A CA 1
ATOM 695 C C . LEU A 1 90 ? 6.994 5.485 8.036 1.00 78.75 90 LEU A C 1
ATOM 697 O O . LEU A 1 90 ? 7.636 6.230 7.303 1.00 78.75 90 LEU A O 1
ATOM 701 N N . LEU A 1 91 ? 7.567 4.486 8.709 1.00 84.06 91 LEU A N 1
ATOM 702 C CA . LEU A 1 91 ? 8.987 4.165 8.571 1.00 84.06 91 LEU A CA 1
ATOM 703 C C . LEU A 1 91 ? 9.319 3.677 7.159 1.00 84.06 91 LEU A C 1
ATOM 705 O O . LEU A 1 91 ? 10.335 4.091 6.609 1.00 84.06 91 LEU A O 1
ATOM 709 N N . TRP A 1 92 ? 8.460 2.844 6.569 1.00 81.50 92 TRP A N 1
ATOM 710 C CA . TRP A 1 92 ? 8.613 2.381 5.191 1.00 81.50 92 TRP A CA 1
ATOM 711 C C . TRP A 1 92 ? 8.591 3.549 4.198 1.00 81.50 92 TRP A C 1
ATOM 713 O O . TRP A 1 92 ? 9.507 3.670 3.391 1.00 81.50 92 TRP A O 1
ATOM 723 N N . SER A 1 93 ? 7.633 4.469 4.344 1.00 77.06 93 SER A N 1
ATOM 724 C CA . SER A 1 93 ? 7.539 5.692 3.535 1.00 77.06 93 SER A CA 1
ATOM 725 C C . SER A 1 93 ? 8.807 6.546 3.597 1.00 77.06 93 SER A C 1
ATOM 727 O O . SER A 1 93 ? 9.306 7.034 2.583 1.00 77.06 93 SER A O 1
ATOM 729 N N . ILE A 1 94 ? 9.383 6.698 4.797 1.00 81.62 94 ILE A N 1
ATOM 730 C CA . ILE A 1 94 ? 10.639 7.434 4.986 1.00 81.62 94 ILE A CA 1
ATOM 731 C C . ILE A 1 94 ? 11.798 6.722 4.277 1.00 81.62 94 ILE A C 1
ATOM 733 O O . ILE A 1 94 ? 12.625 7.387 3.658 1.00 81.62 94 ILE A O 1
ATOM 737 N N . ILE A 1 95 ? 11.868 5.389 4.354 1.00 83.56 95 ILE A N 1
ATOM 738 C CA . ILE A 1 95 ? 12.914 4.600 3.689 1.00 83.56 95 ILE A CA 1
ATOM 739 C C . ILE A 1 95 ? 12.810 4.737 2.169 1.00 83.56 95 ILE A C 1
ATOM 741 O O . ILE A 1 95 ? 13.822 5.021 1.533 1.00 83.56 95 ILE A O 1
ATOM 745 N N . GLU A 1 96 ? 11.614 4.588 1.595 1.00 79.19 96 GLU A N 1
ATOM 746 C CA . GLU A 1 96 ? 11.405 4.767 0.154 1.00 79.19 96 GLU A CA 1
ATOM 747 C C . GLU A 1 96 ? 11.718 6.194 -0.290 1.00 79.19 96 GLU A C 1
ATOM 749 O O . GLU A 1 96 ? 12.437 6.384 -1.266 1.00 79.19 96 GLU A O 1
ATOM 754 N N . SER A 1 97 ? 11.279 7.200 0.471 1.00 76.25 97 SER A N 1
ATOM 755 C CA . SER A 1 97 ? 11.592 8.605 0.180 1.00 76.25 97 SER A CA 1
ATOM 756 C C . SER A 1 97 ? 13.100 8.869 0.155 1.00 76.25 97 SER A C 1
ATOM 758 O O . SER A 1 97 ? 13.578 9.642 -0.668 1.00 76.25 97 SER A O 1
ATOM 760 N N . ILE A 1 98 ? 13.866 8.242 1.054 1.00 81.94 98 ILE A N 1
ATOM 761 C CA . ILE A 1 98 ? 15.331 8.349 1.052 1.00 81.94 98 ILE A CA 1
ATOM 762 C C . ILE A 1 98 ? 15.917 7.596 -0.144 1.00 81.94 98 ILE A C 1
ATOM 764 O O . ILE A 1 98 ? 16.820 8.118 -0.791 1.00 81.94 98 ILE A O 1
ATOM 768 N N . TRP A 1 99 ? 15.422 6.395 -0.446 1.00 81.38 99 TRP A N 1
ATOM 769 C CA . TRP A 1 99 ? 15.909 5.597 -1.570 1.00 81.38 99 TRP A CA 1
ATOM 770 C C . TRP A 1 99 ? 15.726 6.328 -2.901 1.00 81.38 99 TRP A C 1
ATOM 772 O O . TRP A 1 99 ? 16.669 6.398 -3.678 1.00 81.38 99 TRP A O 1
ATOM 782 N N . GLU A 1 100 ? 14.562 6.937 -3.118 1.00 74.69 100 GLU A N 1
ATOM 783 C CA . GLU A 1 100 ? 14.244 7.730 -4.310 1.00 74.69 100 GLU A CA 1
ATOM 784 C C . GLU A 1 100 ? 15.188 8.931 -4.488 1.00 74.69 100 GLU A C 1
ATOM 786 O O . GLU A 1 100 ? 15.532 9.292 -5.603 1.00 74.69 100 GLU A O 1
ATOM 791 N N . ILE A 1 101 ? 15.645 9.555 -3.394 1.00 76.62 101 ILE A N 1
ATOM 792 C CA . ILE A 1 101 ? 16.594 10.682 -3.465 1.00 76.62 101 ILE A CA 1
ATOM 793 C C . ILE A 1 101 ? 17.995 10.221 -3.903 1.00 76.62 101 ILE A C 1
ATOM 795 O O . ILE A 1 101 ? 18.756 11.014 -4.461 1.00 76.62 101 ILE A O 1
ATOM 799 N N . TYR A 1 102 ? 18.366 8.975 -3.600 1.00 68.31 102 TYR A N 1
ATOM 800 C CA . TYR A 1 102 ? 19.686 8.418 -3.915 1.00 68.31 102 TYR A CA 1
ATOM 801 C C . TYR A 1 102 ? 19.722 7.564 -5.194 1.00 68.31 102 TYR A C 1
ATOM 803 O O . TYR A 1 102 ? 20.826 7.286 -5.670 1.00 68.31 102 TYR A O 1
ATOM 811 N N . ALA A 1 103 ? 18.569 7.128 -5.707 1.00 56.66 103 ALA A N 1
ATOM 812 C CA . ALA A 1 103 ? 18.415 6.382 -6.959 1.00 56.66 103 ALA A CA 1
ATOM 813 C C . ALA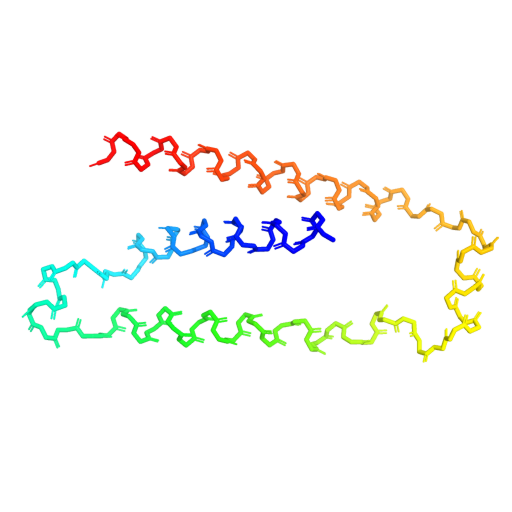 A 1 103 ? 18.405 7.313 -8.182 1.00 56.66 103 ALA A C 1
ATOM 815 O O . ALA A 1 103 ? 18.899 6.859 -9.240 1.00 56.66 103 ALA A O 1
#

Sequence (103 aa):
TTFTNMAGVVGYDLGSLFYYIWDVSNETLSAGDFSGMLNLTVFISLIQLSPLLLIWLLPKDQAEARKMQKSGESSFLGGFMFLFVLVASLLWSIIESIWEIYA

pLDDT: mean 75.87, std 7.65, range [49.0, 87.62]

Secondary structure (DSSP, 8-state):
-HHHHHHHHHHHHHHHHHHTTS---HHHHHTT--HHHHHHHHHHHHHHHHHHHTGGGS-SSHHHHHHHHHH----HHHHHHHHHHHHHHHHHHHHHHHHHHH-

Foldseek 3Di:
DVVVVLVVLLVVLLVLVLCVVFVPDPVCVVVVNCPSVVVSVVVVVVVVCVVVVVPVVDDPDPVSVVVCVVVPPDPPVVVVVVVVVSVVSVVSSVVSVVVVVVD

Organism: NCBI:txid94617